Protein AF-A0A7K2MPN2-F1 (afdb_monomer_lite)

Secondary structure (DSSP, 8-state):
------SSSSHHHHHHHGGGG-PPPP--PPPP-------SS---SPPPGGGS-----S-TTSTBTTTB---STTTTS---TTT-TT--TTTTEEEES-EEEE-STTSSBTTB--EEEE-TT-EEEE--BTTB----TT----------------

Structure (mmCIF, N/CA/C/O backbone):
data_AF-A0A7K2MPN2-F1
#
_entry.id   AF-A0A7K2MPN2-F1
#
loop_
_atom_site.group_PDB
_atom_site.id
_atom_site.type_symbol
_atom_site.label_atom_id
_atom_site.label_alt_id
_atom_site.label_comp_id
_atom_site.label_asym_id
_atom_site.label_entity_id
_atom_site.label_seq_id
_atom_site.pdbx_PDB_ins_code
_atom_site.Cartn_x
_atom_site.Cartn_y
_atom_site.Cartn_z
_atom_site.occupancy
_atom_site.B_iso_or_equiv
_atom_site.auth_seq_id
_atom_site.auth_comp_id
_atom_site.auth_asym_id
_atom_site.auth_atom_id
_atom_site.pdbx_PDB_model_num
ATOM 1 N N . MET A 1 1 ? 16.517 91.698 -32.238 1.00 40.72 1 MET A N 1
ATOM 2 C CA . MET A 1 1 ? 16.631 90.903 -30.995 1.00 40.72 1 MET A CA 1
ATOM 3 C C . MET A 1 1 ? 16.183 89.473 -31.278 1.00 40.72 1 MET A C 1
ATOM 5 O O . MET A 1 1 ? 15.191 89.275 -31.958 1.00 40.72 1 MET A O 1
ATOM 9 N N . SER A 1 2 ? 17.008 88.528 -30.826 1.00 50.25 2 SER A N 1
ATOM 10 C CA . SER A 1 2 ? 17.007 87.064 -30.990 1.00 50.25 2 SER A CA 1
ATOM 11 C C . SER A 1 2 ? 15.663 86.333 -30.824 1.00 50.25 2 SER A C 1
ATOM 13 O O . SER A 1 2 ? 14.933 86.663 -29.892 1.00 50.25 2 SER A O 1
ATOM 15 N N . ARG A 1 3 ? 15.424 85.283 -31.645 1.00 49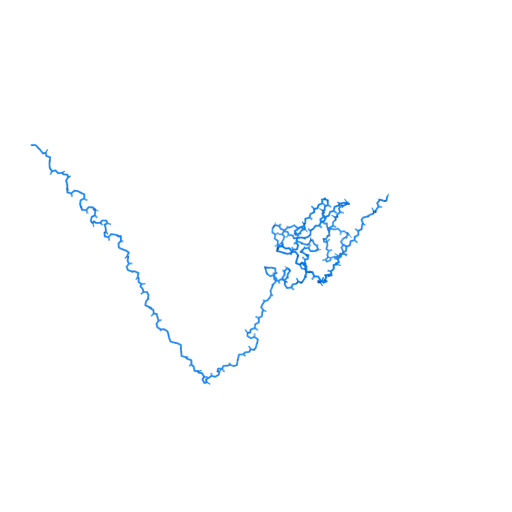.97 3 ARG A N 1
ATOM 16 C CA . ARG A 1 3 ? 14.894 83.948 -31.243 1.00 49.97 3 ARG A CA 1
ATOM 17 C C . ARG A 1 3 ? 14.752 82.982 -32.447 1.00 49.97 3 ARG A C 1
ATOM 19 O O . ARG A 1 3 ? 13.654 82.760 -32.936 1.00 49.97 3 ARG A O 1
ATOM 26 N N . THR A 1 4 ? 15.847 82.339 -32.877 1.00 53.78 4 THR A N 1
ATOM 27 C CA . THR A 1 4 ? 15.786 81.196 -33.830 1.00 53.78 4 THR A CA 1
ATOM 28 C C . THR A 1 4 ? 16.821 80.116 -33.501 1.00 53.78 4 THR A C 1
ATOM 30 O O . THR A 1 4 ? 17.672 79.767 -34.315 1.00 53.78 4 THR A O 1
ATOM 33 N N . ARG A 1 5 ? 16.798 79.581 -32.277 1.00 54.50 5 ARG A N 1
ATOM 34 C CA . ARG A 1 5 ? 17.673 78.463 -31.879 1.00 54.50 5 ARG A CA 1
ATOM 35 C C . ARG A 1 5 ? 16.908 77.468 -31.011 1.00 54.50 5 ARG A C 1
ATOM 37 O O . ARG A 1 5 ? 17.108 77.474 -29.812 1.00 54.50 5 ARG A O 1
ATOM 44 N N . TRP A 1 6 ? 16.015 76.659 -31.592 1.00 49.72 6 TRP A N 1
ATOM 45 C CA . TRP A 1 6 ? 15.412 75.503 -30.892 1.00 49.72 6 TRP A CA 1
ATOM 46 C C . TRP A 1 6 ? 14.689 74.514 -31.824 1.00 49.72 6 TRP A C 1
ATOM 48 O O . TRP A 1 6 ? 13.583 74.068 -31.547 1.00 49.72 6 TRP A O 1
ATOM 58 N N . ARG A 1 7 ? 15.292 74.159 -32.968 1.00 50.12 7 ARG A N 1
ATOM 59 C CA . ARG A 1 7 ? 14.755 73.069 -33.815 1.00 50.12 7 ARG A CA 1
ATOM 60 C C . ARG A 1 7 ? 15.768 72.020 -34.279 1.00 50.12 7 ARG A C 1
ATOM 62 O O . ARG A 1 7 ? 15.372 71.065 -34.924 1.00 50.12 7 ARG A O 1
ATOM 69 N N . LEU A 1 8 ? 17.042 72.133 -33.899 1.00 49.12 8 LEU A N 1
ATOM 70 C CA . LEU A 1 8 ? 18.086 71.174 -34.301 1.00 49.12 8 LEU A CA 1
ATOM 71 C C . LEU A 1 8 ? 18.442 70.120 -33.235 1.00 49.12 8 LEU A C 1
ATOM 73 O O . LEU A 1 8 ? 19.287 69.273 -33.488 1.00 49.12 8 LEU A O 1
ATOM 77 N N . GLY A 1 9 ? 17.806 70.143 -32.057 1.00 48.03 9 GLY A N 1
ATOM 78 C CA . GLY A 1 9 ? 18.174 69.265 -30.936 1.00 48.03 9 GLY A CA 1
ATOM 79 C C . GLY A 1 9 ? 17.461 67.910 -30.862 1.00 48.03 9 GLY A C 1
ATOM 80 O O . GLY A 1 9 ? 17.933 67.047 -30.136 1.00 48.03 9 GLY A O 1
ATOM 81 N N . LEU A 1 10 ? 16.346 67.698 -31.5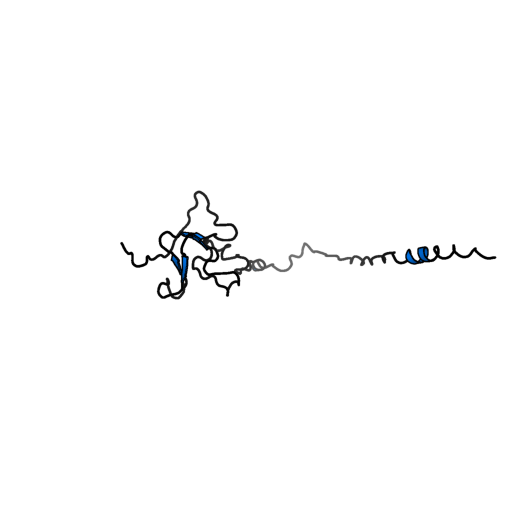76 1.00 48.16 10 LEU A N 1
ATOM 82 C CA . LEU A 1 10 ? 15.567 66.452 -31.455 1.00 48.16 10 LEU A CA 1
ATOM 83 C C . LEU A 1 10 ? 15.816 65.424 -32.567 1.00 48.16 10 LEU A C 1
ATOM 85 O O . LEU A 1 10 ? 15.537 64.247 -32.366 1.00 48.16 10 LEU A O 1
ATOM 89 N N . SER A 1 11 ? 16.363 65.822 -33.716 1.00 45.00 11 SER A N 1
ATOM 90 C CA . SER A 1 11 ? 16.504 64.902 -34.856 1.00 45.00 11 SER A CA 1
ATOM 91 C C . SER A 1 11 ? 17.758 64.022 -34.789 1.00 45.00 11 SER A C 1
ATOM 93 O O . SER A 1 11 ? 17.800 62.982 -35.435 1.00 45.00 11 SER A O 1
ATOM 95 N N . VAL A 1 12 ? 18.774 64.405 -34.004 1.00 47.97 12 VAL A N 1
ATOM 96 C CA . VAL A 1 12 ? 20.038 63.648 -33.897 1.00 47.97 12 VAL A CA 1
ATOM 97 C C . VAL A 1 12 ? 19.941 62.520 -32.856 1.00 47.97 12 VAL A C 1
ATOM 99 O O . VAL A 1 12 ? 20.505 61.449 -33.056 1.00 47.97 12 VAL A O 1
ATOM 102 N N . THR A 1 13 ? 19.150 62.689 -31.793 1.00 44.66 13 THR A N 1
ATOM 103 C CA . THR A 1 13 ? 18.998 61.676 -30.727 1.00 44.66 13 THR A CA 1
ATOM 104 C C . THR A 1 13 ? 18.091 60.504 -31.128 1.00 44.66 13 THR A C 1
ATOM 106 O O . THR A 1 13 ? 18.252 59.395 -30.621 1.00 44.66 13 THR A O 1
ATOM 109 N N . ALA A 1 14 ? 17.169 60.715 -32.075 1.00 46.47 14 ALA A N 1
ATOM 110 C CA . ALA A 1 14 ? 16.281 59.661 -32.575 1.00 46.47 14 ALA A CA 1
ATOM 111 C C . ALA A 1 14 ? 16.971 58.716 -33.580 1.00 46.47 14 ALA A C 1
ATOM 113 O O . ALA A 1 14 ? 16.573 57.563 -33.707 1.00 46.47 14 ALA A O 1
ATOM 114 N N . LEU A 1 15 ? 18.026 59.172 -34.268 1.00 46.56 15 LEU A N 1
ATOM 115 C CA . LEU A 1 15 ? 18.729 58.355 -35.265 1.00 46.56 15 LEU A CA 1
ATOM 116 C C . LEU A 1 15 ? 19.846 57.488 -34.655 1.00 46.56 15 LEU A C 1
ATOM 118 O O . LEU A 1 15 ? 20.180 56.447 -35.209 1.00 46.56 15 LEU A O 1
ATOM 122 N N . LEU A 1 16 ? 20.398 57.888 -33.504 1.00 46.41 16 LEU A N 1
ATOM 123 C CA . LEU A 1 16 ? 21.448 57.145 -32.788 1.00 46.41 16 LEU A CA 1
ATOM 124 C C . LEU A 1 16 ? 20.908 56.074 -31.828 1.00 46.41 16 LEU A C 1
ATOM 126 O O . LEU A 1 16 ? 21.646 55.175 -31.444 1.00 46.41 16 LEU A O 1
ATOM 130 N N . THR A 1 17 ? 19.631 56.145 -31.445 1.00 45.25 17 THR A N 1
ATOM 131 C CA . THR A 1 17 ? 18.985 55.127 -30.595 1.00 45.25 17 THR A CA 1
ATOM 132 C C . THR A 1 17 ? 18.318 54.007 -31.398 1.00 45.25 17 THR A C 1
ATOM 134 O O . THR A 1 17 ? 18.100 52.926 -30.859 1.00 45.25 17 THR A O 1
ATOM 137 N N . ALA A 1 18 ? 18.058 54.208 -32.695 1.00 47.03 18 ALA A N 1
ATOM 138 C CA . ALA A 1 18 ? 17.469 53.185 -33.563 1.00 47.03 18 ALA A CA 1
ATOM 139 C C . ALA A 1 18 ? 18.473 52.109 -34.028 1.00 47.03 18 ALA A C 1
ATOM 141 O O . ALA A 1 18 ? 18.069 51.011 -34.399 1.00 47.03 18 ALA A O 1
ATOM 142 N N . SER A 1 19 ? 19.779 52.385 -33.985 1.00 49.69 19 SER A N 1
ATOM 143 C CA . SER A 1 19 ? 20.834 51.442 -34.391 1.00 49.69 19 SER A CA 1
ATOM 144 C C . SER A 1 19 ? 21.264 50.465 -33.287 1.00 49.69 19 SER A C 1
ATOM 146 O O . SER A 1 19 ? 21.983 49.514 -33.576 1.00 49.69 19 SER A O 1
ATOM 148 N N . ALA A 1 20 ? 20.811 50.651 -32.042 1.00 52.03 20 ALA A N 1
ATOM 149 C CA . ALA A 1 20 ? 21.189 49.809 -30.900 1.00 52.03 20 ALA A CA 1
ATOM 150 C C . ALA A 1 20 ? 20.269 48.588 -30.671 1.00 52.03 20 ALA A C 1
ATOM 152 O O . ALA A 1 20 ? 20.449 47.864 -29.697 1.00 52.03 20 ALA A O 1
ATOM 153 N N . LEU A 1 21 ? 19.278 48.360 -31.542 1.00 55.44 21 LEU A N 1
ATOM 154 C CA . LEU A 1 21 ? 18.259 47.308 -31.391 1.00 55.44 21 LEU A CA 1
ATOM 155 C C . LEU A 1 21 ? 18.270 46.262 -32.513 1.00 55.44 21 LEU A C 1
ATOM 157 O O . LEU A 1 21 ? 17.336 45.469 -32.610 1.00 55.44 21 LEU A O 1
ATOM 161 N N . LEU A 1 22 ? 19.307 46.225 -33.354 1.00 58.69 22 LEU A N 1
ATOM 162 C CA . LEU A 1 22 ? 19.474 45.102 -34.273 1.00 58.69 22 LEU A CA 1
ATOM 163 C C . LEU A 1 22 ? 19.967 43.897 -33.457 1.00 58.69 22 LEU A C 1
ATOM 165 O O . LEU A 1 22 ? 21.080 43.963 -32.931 1.00 58.69 22 LEU A O 1
ATOM 169 N N . PRO A 1 23 ? 19.172 42.819 -33.300 1.00 63.59 23 PRO A N 1
ATOM 170 C CA . PRO A 1 23 ? 19.673 41.606 -32.672 1.00 63.59 23 PRO A CA 1
ATOM 171 C C . PRO A 1 23 ? 20.890 41.132 -33.467 1.00 63.59 23 PRO A C 1
ATOM 173 O O . PRO A 1 23 ? 20.843 41.071 -34.698 1.00 63.59 23 PRO A O 1
ATOM 176 N N . SER A 1 24 ? 21.988 40.824 -32.771 1.00 67.94 24 SER A N 1
ATOM 177 C CA . SER A 1 24 ? 23.133 40.160 -33.391 1.00 67.94 24 SER A CA 1
ATOM 178 C C . SER A 1 24 ? 22.622 38.942 -34.163 1.00 67.94 24 SER A C 1
ATOM 180 O O . SER A 1 24 ? 21.786 38.212 -33.617 1.00 67.94 24 SER A O 1
ATOM 182 N N . PRO A 1 25 ? 23.069 38.709 -35.412 1.00 64.75 25 PRO A N 1
ATOM 183 C CA . PRO A 1 25 ? 22.694 37.501 -36.127 1.00 64.75 25 PRO A CA 1
ATOM 184 C C . PRO A 1 25 ? 23.073 36.320 -35.239 1.00 64.75 25 PRO A C 1
ATOM 186 O O . PRO A 1 25 ? 24.225 36.199 -34.820 1.00 64.75 25 PRO A O 1
ATOM 189 N N . ALA A 1 26 ? 22.084 35.500 -34.884 1.00 68.31 26 ALA A N 1
ATOM 190 C CA . ALA A 1 26 ? 22.343 34.271 -34.164 1.00 68.31 26 ALA A CA 1
ATOM 191 C C . ALA A 1 26 ? 23.384 33.491 -34.972 1.00 68.31 26 ALA A C 1
ATOM 193 O O . ALA A 1 26 ? 23.196 33.270 -36.171 1.00 68.31 26 ALA A O 1
ATOM 194 N N . HIS A 1 27 ? 24.499 33.124 -34.340 1.00 63.72 27 HIS A N 1
ATOM 195 C CA . HIS A 1 27 ? 25.417 32.166 -34.929 1.00 63.72 27 HIS A CA 1
ATOM 196 C C . HIS A 1 27 ? 24.634 30.863 -35.081 1.00 63.72 27 HIS A C 1
ATOM 198 O O . HIS A 1 27 ? 24.420 30.149 -34.106 1.00 63.72 27 HIS A O 1
ATOM 204 N N . ALA A 1 28 ? 24.141 30.593 -36.290 1.00 63.62 28 ALA A N 1
ATOM 205 C CA . ALA A 1 28 ? 23.716 29.257 -36.649 1.00 63.62 28 ALA A CA 1
ATOM 206 C C . ALA A 1 28 ? 24.976 28.395 -36.564 1.00 63.62 28 ALA A C 1
ATOM 208 O O . ALA A 1 28 ? 25.887 28.534 -37.381 1.00 63.62 28 ALA A O 1
ATOM 209 N N . GLU A 1 29 ? 25.072 27.597 -35.505 1.00 69.44 29 GLU A N 1
ATOM 210 C CA . GLU A 1 29 ? 26.098 26.574 -35.385 1.00 69.44 29 GLU A CA 1
ATOM 211 C C . GLU A 1 29 ? 25.998 25.692 -36.635 1.00 69.44 29 GLU A C 1
ATOM 213 O O . GLU A 1 29 ? 24.904 25.260 -37.008 1.00 69.44 29 GLU A O 1
ATOM 218 N N . ALA A 1 30 ? 27.110 25.526 -37.358 1.00 71.00 30 ALA A N 1
ATOM 219 C CA . ALA A 1 30 ? 27.120 24.711 -38.563 1.00 71.00 30 ALA A CA 1
ATOM 220 C C . ALA A 1 30 ? 26.640 23.305 -38.189 1.00 71.00 30 ALA A C 1
ATOM 222 O O . ALA A 1 30 ? 27.202 22.687 -37.285 1.00 71.00 30 ALA A O 1
ATOM 223 N N . ALA A 1 31 ? 25.592 22.819 -38.857 1.00 73.25 31 ALA A N 1
ATOM 224 C CA . ALA A 1 31 ? 25.111 21.464 -38.640 1.00 73.25 31 ALA A CA 1
ATOM 225 C C . ALA A 1 31 ? 26.267 20.502 -38.936 1.00 73.25 31 ALA A C 1
ATOM 227 O O . ALA A 1 31 ? 26.788 20.477 -40.049 1.00 73.25 31 ALA A O 1
ATOM 228 N N . ALA A 1 32 ? 26.717 19.771 -37.921 1.00 77.06 32 ALA A N 1
ATOM 229 C CA . ALA A 1 32 ? 27.757 18.778 -38.106 1.00 77.06 32 ALA A CA 1
ATOM 230 C C . ALA A 1 32 ? 27.212 17.640 -38.983 1.00 77.06 32 ALA A C 1
ATOM 232 O O . ALA A 1 32 ? 26.180 17.044 -38.671 1.00 77.06 32 ALA A O 1
ATOM 233 N N . ASP A 1 33 ? 27.909 17.355 -40.084 1.00 84.19 33 ASP A N 1
ATOM 234 C CA . ASP A 1 33 ? 27.603 16.224 -40.957 1.00 84.19 33 ASP A CA 1
ATOM 235 C C . ASP A 1 33 ? 28.094 14.928 -40.299 1.00 84.19 33 ASP A C 1
ATOM 237 O O . ASP A 1 33 ? 29.295 14.656 -40.230 1.00 84.19 33 ASP A O 1
ATOM 241 N N . TYR A 1 34 ? 27.157 14.107 -39.822 1.00 87.12 34 TYR A N 1
ATOM 242 C CA . TYR A 1 34 ? 27.430 12.769 -39.297 1.00 87.12 34 TYR A CA 1
ATOM 243 C C . TYR A 1 34 ? 26.915 11.703 -40.265 1.00 87.12 34 TYR A C 1
ATOM 245 O O . TYR A 1 34 ? 25.783 11.772 -40.738 1.00 87.12 34 TYR A O 1
ATOM 253 N N . THR A 1 35 ? 27.733 10.682 -40.530 1.00 91.44 35 THR A N 1
ATOM 254 C CA . THR A 1 35 ? 27.339 9.502 -41.315 1.00 91.44 35 THR A CA 1
ATOM 255 C C . THR A 1 35 ? 27.445 8.249 -40.450 1.00 91.44 35 THR A C 1
ATOM 257 O O . THR A 1 35 ? 28.488 8.006 -39.846 1.00 91.44 35 THR A O 1
ATOM 260 N N . ILE A 1 36 ? 26.379 7.443 -40.410 1.00 93.75 36 ILE A N 1
ATOM 261 C CA . ILE A 1 36 ? 26.379 6.094 -39.827 1.00 93.75 36 ILE A CA 1
ATOM 262 C C . ILE A 1 36 ? 26.325 5.093 -40.983 1.00 93.75 36 ILE A C 1
ATOM 264 O O . ILE A 1 36 ? 25.332 5.033 -41.706 1.00 93.75 36 ILE A O 1
ATOM 268 N N . THR A 1 37 ? 27.383 4.302 -41.146 1.00 92.94 37 THR A N 1
ATOM 269 C CA . THR A 1 37 ? 27.442 3.205 -42.123 1.00 92.94 37 THR A CA 1
ATOM 270 C C . THR A 1 37 ? 27.171 1.884 -41.408 1.00 92.94 37 THR A C 1
ATOM 272 O O . THR A 1 37 ? 27.816 1.593 -40.404 1.00 92.94 37 THR A O 1
ATOM 275 N N . VAL A 1 38 ? 26.234 1.081 -41.919 1.00 94.44 38 VAL A N 1
ATOM 276 C CA . VAL A 1 38 ? 25.858 -0.227 -41.353 1.00 94.44 38 VAL A CA 1
ATOM 277 C C . VAL A 1 38 ? 26.125 -1.319 -42.388 1.00 94.44 38 VAL A C 1
ATOM 279 O O . VAL A 1 38 ? 25.699 -1.183 -43.533 1.00 94.44 38 VAL A O 1
ATOM 282 N N . ASP A 1 39 ? 26.798 -2.401 -41.987 1.00 95.12 39 ASP A N 1
ATOM 283 C CA . ASP A 1 39 ? 26.964 -3.610 -42.802 1.00 95.12 39 ASP A CA 1
ATOM 284 C C . ASP A 1 39 ? 25.903 -4.660 -42.410 1.00 95.12 39 ASP A C 1
ATOM 286 O O . ASP A 1 39 ? 25.945 -5.178 -41.296 1.00 95.12 39 ASP A O 1
ATOM 290 N N . PRO A 1 40 ? 24.937 -4.991 -43.288 1.00 93.31 40 PRO A N 1
ATOM 291 C CA . PRO A 1 40 ? 23.894 -5.973 -42.987 1.00 93.31 40 PRO A CA 1
ATOM 292 C C . PRO A 1 40 ? 24.357 -7.439 -43.109 1.00 93.31 40 PRO A C 1
ATOM 294 O O . PRO A 1 40 ? 23.609 -8.357 -42.740 1.00 93.31 40 PRO A O 1
ATOM 297 N N . ALA A 1 41 ? 25.542 -7.690 -43.677 1.00 95.44 41 ALA A N 1
ATOM 298 C CA . ALA A 1 41 ? 26.114 -9.029 -43.791 1.00 95.44 41 ALA A CA 1
ATOM 299 C C . ALA A 1 41 ? 26.852 -9.445 -42.511 1.00 95.44 41 ALA A C 1
ATOM 301 O O . ALA A 1 41 ? 26.863 -10.634 -42.181 1.00 95.44 41 ALA A O 1
ATOM 302 N N . ASP A 1 42 ? 27.403 -8.483 -41.770 1.00 94.69 42 ASP A N 1
ATOM 303 C CA . ASP A 1 42 ? 28.004 -8.726 -40.463 1.00 94.69 42 ASP A CA 1
ATOM 304 C C . ASP A 1 42 ? 26.912 -8.977 -39.410 1.00 94.69 42 ASP A C 1
ATOM 306 O O . ASP A 1 42 ? 25.917 -8.257 -39.308 1.00 94.69 42 ASP A O 1
ATOM 310 N N . ARG A 1 43 ? 27.062 -10.058 -38.643 1.00 91.31 43 ARG A N 1
ATOM 311 C CA . ARG A 1 43 ? 26.129 -10.426 -37.569 1.00 91.31 43 ARG A CA 1
ATOM 312 C C . ARG A 1 43 ? 26.521 -9.814 -36.228 1.00 91.31 43 ARG A C 1
ATOM 314 O O . ARG A 1 43 ? 25.685 -9.805 -35.328 1.00 91.31 43 ARG A O 1
ATOM 321 N N . GLY A 1 44 ? 27.741 -9.289 -36.105 1.00 93.62 44 GLY A N 1
ATOM 322 C CA . GLY A 1 44 ? 28.247 -8.740 -34.855 1.00 93.62 44 GLY A CA 1
ATOM 323 C C . GLY A 1 44 ? 28.339 -9.783 -33.727 1.00 93.62 44 GLY A C 1
ATOM 324 O O . GLY A 1 44 ? 28.266 -10.993 -33.969 1.00 93.62 44 GLY A O 1
ATOM 325 N N . PRO A 1 45 ? 28.542 -9.333 -32.477 1.00 94.00 45 PRO A N 1
ATOM 326 C CA . PRO A 1 45 ? 28.566 -10.213 -31.314 1.00 94.00 45 PRO A CA 1
ATOM 327 C C . PRO A 1 45 ? 27.168 -10.753 -30.981 1.00 94.00 45 PRO A C 1
ATOM 329 O O . PRO A 1 45 ? 26.157 -10.093 -31.213 1.00 94.00 45 PRO A O 1
ATOM 332 N N . ALA A 1 46 ? 27.119 -11.939 -30.369 1.00 95.12 46 ALA A N 1
ATOM 333 C CA . ALA A 1 46 ? 25.883 -12.456 -29.791 1.00 95.12 46 ALA A CA 1
ATOM 334 C C . ALA A 1 46 ? 25.391 -11.511 -28.681 1.00 95.12 46 ALA A C 1
ATOM 336 O O . ALA A 1 46 ? 26.163 -11.128 -27.801 1.00 95.12 46 ALA A O 1
ATOM 337 N N . ILE A 1 47 ? 24.112 -11.144 -28.730 1.00 95.06 47 ILE A N 1
ATOM 338 C CA . ILE A 1 47 ? 23.454 -10.376 -27.672 1.00 95.06 47 ILE A CA 1
ATOM 339 C C . ILE A 1 47 ? 22.880 -11.387 -26.684 1.00 95.06 47 ILE A C 1
ATOM 341 O O . ILE A 1 47 ? 22.108 -12.255 -27.081 1.00 95.06 47 ILE A O 1
ATOM 345 N N . ASP A 1 48 ? 23.291 -11.294 -25.423 1.00 96.88 48 ASP A N 1
ATOM 346 C CA . ASP A 1 48 ? 22.828 -12.199 -24.373 1.00 96.88 48 ASP A CA 1
ATOM 347 C C . ASP A 1 48 ? 21.376 -11.879 -23.980 1.00 96.88 48 ASP A C 1
ATOM 349 O O . ASP A 1 48 ? 21.001 -10.708 -23.876 1.00 96.88 48 ASP A O 1
ATOM 353 N N . ASP A 1 49 ? 20.564 -12.906 -23.721 1.00 95.75 49 ASP A N 1
ATOM 354 C CA . ASP A 1 49 ? 19.161 -12.740 -23.315 1.00 95.75 49 ASP A CA 1
ATOM 355 C C . ASP A 1 49 ? 19.025 -11.976 -21.983 1.00 95.75 49 ASP A C 1
ATOM 357 O O . ASP A 1 49 ? 17.996 -11.353 -21.718 1.00 95.75 49 ASP A O 1
ATOM 361 N N . THR A 1 50 ? 20.073 -11.964 -21.151 1.00 96.19 50 THR A N 1
ATOM 362 C CA . THR A 1 50 ? 20.116 -11.214 -19.885 1.00 96.19 50 THR A CA 1
ATOM 363 C C . THR A 1 50 ? 20.373 -9.716 -20.054 1.00 96.19 50 THR A C 1
ATOM 365 O O . THR A 1 50 ? 20.292 -8.969 -19.077 1.00 96.19 50 THR A O 1
ATOM 368 N N . MET A 1 51 ? 20.625 -9.241 -21.279 1.00 96.56 51 MET A N 1
ATOM 369 C CA . MET A 1 51 ? 20.787 -7.809 -21.562 1.00 96.56 51 MET A CA 1
ATOM 370 C C . MET A 1 51 ? 19.502 -7.002 -21.324 1.00 96.56 51 MET A C 1
ATOM 372 O O . MET A 1 51 ? 19.568 -5.780 -21.182 1.00 96.56 51 MET A O 1
ATOM 376 N N . TYR A 1 52 ? 18.342 -7.664 -21.253 1.00 95.56 52 TYR A N 1
ATOM 377 C CA . TYR A 1 52 ? 17.057 -7.038 -20.958 1.00 95.56 52 TYR A CA 1
ATOM 378 C C . TYR A 1 52 ? 16.433 -7.658 -19.708 1.00 95.56 52 TYR A C 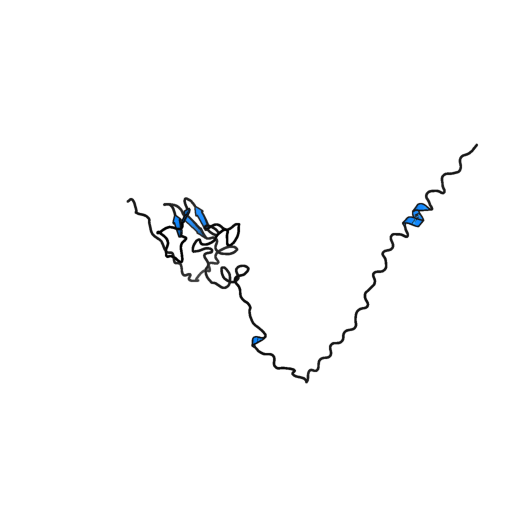1
ATOM 380 O O . TYR A 1 52 ? 16.191 -8.859 -19.637 1.00 95.56 52 TYR A O 1
ATOM 388 N N . GLY A 1 53 ? 16.127 -6.819 -18.721 1.00 96.12 53 GLY A N 1
ATOM 389 C CA . GLY A 1 53 ? 15.541 -7.252 -17.459 1.00 96.12 53 GLY A CA 1
ATOM 390 C C . GLY A 1 53 ? 14.778 -6.137 -16.757 1.00 96.12 53 GLY A C 1
ATOM 391 O O . GLY A 1 53 ? 14.640 -5.029 -17.275 1.00 96.12 53 GLY A O 1
ATOM 392 N N . VAL A 1 54 ? 14.279 -6.445 -15.561 1.00 95.38 54 VAL A N 1
ATOM 393 C CA . VAL A 1 54 ? 13.546 -5.505 -14.708 1.00 95.38 54 VAL A CA 1
ATOM 394 C C . VAL A 1 54 ? 14.333 -5.290 -13.423 1.00 95.38 54 VAL A C 1
ATOM 396 O O . VAL A 1 54 ? 14.698 -6.245 -12.742 1.00 95.38 54 VAL A O 1
ATOM 399 N N . PHE A 1 55 ? 14.570 -4.026 -13.086 1.00 94.94 55 PHE A N 1
ATOM 400 C CA . PHE A 1 55 ? 14.978 -3.625 -11.746 1.00 94.94 55 PHE A CA 1
ATOM 401 C C . PHE A 1 55 ? 13.726 -3.367 -10.908 1.00 94.94 55 PHE A C 1
ATOM 403 O O . PHE A 1 55 ? 12.774 -2.756 -11.396 1.00 94.94 55 PHE A O 1
ATOM 410 N N . TYR A 1 56 ? 13.726 -3.832 -9.661 1.00 94.88 56 TYR A N 1
ATOM 411 C CA . TYR A 1 56 ? 12.582 -3.696 -8.773 1.00 94.88 56 TYR A CA 1
ATOM 412 C C . TYR A 1 56 ? 13.013 -3.260 -7.375 1.00 94.88 56 TYR A C 1
ATOM 414 O O . TYR A 1 56 ? 13.837 -3.908 -6.731 1.00 94.88 56 TYR A O 1
ATOM 422 N N . GLU A 1 57 ? 12.393 -2.188 -6.906 1.00 94.88 57 GLU A N 1
ATOM 423 C CA . GLU A 1 57 ? 12.419 -1.713 -5.529 1.00 94.88 57 GLU A CA 1
ATOM 424 C C . GLU A 1 57 ? 11.001 -1.268 -5.152 1.00 94.88 57 GLU A C 1
ATOM 426 O O . GLU A 1 57 ? 10.195 -0.962 -6.036 1.00 94.88 57 GLU A O 1
ATOM 431 N N . ASP A 1 58 ? 10.686 -1.195 -3.858 1.00 93.38 58 ASP A N 1
ATOM 432 C CA . ASP A 1 58 ? 9.442 -0.553 -3.432 1.00 93.38 58 ASP A CA 1
ATOM 433 C C . ASP A 1 58 ? 9.603 0.971 -3.415 1.00 93.38 58 ASP A C 1
ATOM 435 O O . ASP A 1 58 ? 9.788 1.603 -2.375 1.00 93.38 58 ASP A O 1
ATOM 439 N N . ILE A 1 59 ? 9.556 1.562 -4.604 1.00 92.69 59 ILE A N 1
ATOM 440 C CA . ILE A 1 59 ? 9.489 3.007 -4.796 1.00 92.69 59 ILE A CA 1
ATOM 441 C C . ILE A 1 59 ? 8.148 3.361 -5.423 1.00 92.69 59 ILE A C 1
ATOM 443 O O . ILE A 1 59 ? 7.629 2.636 -6.269 1.00 92.69 59 ILE A O 1
ATOM 447 N N . ASN A 1 60 ? 7.562 4.487 -5.015 1.00 91.56 60 ASN A N 1
ATOM 448 C CA . ASN A 1 60 ? 6.300 4.983 -5.574 1.00 91.56 60 ASN A CA 1
ATOM 449 C C . ASN A 1 60 ? 5.154 3.952 -5.550 1.00 91.56 60 ASN A C 1
ATOM 451 O O . ASN A 1 60 ? 4.340 3.928 -6.470 1.00 91.56 60 ASN A O 1
ATOM 455 N N . ARG A 1 61 ? 5.073 3.124 -4.495 1.00 91.81 61 ARG A N 1
ATOM 456 C CA . ARG A 1 61 ? 4.065 2.053 -4.352 1.00 91.81 61 ARG A CA 1
ATOM 457 C C . ARG A 1 61 ? 4.206 0.935 -5.388 1.00 91.81 61 ARG A C 1
ATOM 459 O O . ARG A 1 61 ? 3.212 0.321 -5.761 1.00 91.81 61 ARG A O 1
ATOM 466 N N . ALA A 1 62 ? 5.417 0.666 -5.872 1.00 93.50 62 ALA A N 1
ATOM 467 C CA . ALA A 1 62 ? 5.656 -0.434 -6.801 1.00 93.50 62 ALA A CA 1
ATOM 468 C C . ALA A 1 62 ? 5.425 -1.808 -6.150 1.00 93.50 62 ALA A C 1
ATOM 470 O O . ALA A 1 62 ? 4.956 -2.710 -6.849 1.00 93.50 62 ALA A O 1
ATOM 471 N N . ALA A 1 63 ? 5.673 -1.957 -4.838 1.00 95.19 63 ALA A N 1
ATOM 472 C CA . ALA A 1 63 ? 5.317 -3.164 -4.091 1.00 95.19 63 ALA A CA 1
ATOM 473 C C . ALA A 1 63 ? 3.997 -3.000 -3.349 1.00 95.19 63 ALA A C 1
ATOM 475 O O . ALA A 1 63 ? 2.967 -3.471 -3.842 1.00 95.19 63 ALA A O 1
ATOM 476 N N . ASP A 1 64 ? 4.010 -2.323 -2.202 1.00 95.50 64 ASP A N 1
ATOM 477 C CA . ASP A 1 64 ? 2.814 -2.115 -1.395 1.00 95.50 64 ASP A CA 1
ATOM 478 C C . ASP A 1 64 ? 1.883 -1.111 -2.086 1.00 95.50 64 ASP A C 1
ATOM 480 O O . ASP A 1 64 ? 2.145 0.096 -2.109 1.00 95.50 64 ASP A O 1
ATOM 484 N N . GLY A 1 65 ? 0.773 -1.617 -2.629 1.00 94.94 65 GLY A N 1
ATOM 485 C CA . GLY A 1 65 ? -0.153 -0.857 -3.475 1.00 94.94 65 GLY A CA 1
ATOM 486 C C . GLY A 1 65 ? 0.099 -0.993 -4.979 1.00 94.94 65 GLY A C 1
ATOM 487 O O . GLY A 1 65 ? -0.591 -0.335 -5.760 1.00 94.94 65 GLY A O 1
ATOM 488 N N . GLY A 1 66 ? 1.056 -1.839 -5.368 1.00 94.56 66 GLY A N 1
ATOM 489 C CA . GLY A 1 66 ? 1.423 -2.148 -6.747 1.00 94.56 66 GLY A CA 1
ATOM 490 C C . GLY A 1 66 ? 1.401 -3.652 -6.999 1.00 94.56 66 GLY A C 1
ATOM 491 O O . GLY A 1 66 ? 0.333 -4.252 -7.114 1.00 94.56 66 GLY A O 1
ATOM 492 N N . LEU A 1 67 ? 2.580 -4.267 -7.120 1.00 96.12 67 LEU A N 1
ATOM 493 C CA . LEU A 1 67 ? 2.715 -5.692 -7.430 1.00 96.12 67 LEU A CA 1
ATOM 494 C C . LEU A 1 67 ? 2.220 -6.599 -6.291 1.00 96.12 67 LEU A C 1
ATOM 496 O O . LEU A 1 67 ? 1.734 -7.701 -6.557 1.00 96.12 67 LEU A O 1
ATOM 500 N N . TYR A 1 68 ? 2.333 -6.164 -5.029 1.00 97.00 68 TYR A N 1
ATOM 501 C CA . TYR A 1 68 ? 1.797 -6.919 -3.899 1.00 97.00 68 TYR A CA 1
ATOM 502 C C . TYR A 1 68 ? 0.275 -6.752 -3.820 1.00 97.00 68 TYR A C 1
ATOM 504 O O . TYR A 1 68 ? -0.239 -5.644 -3.723 1.00 97.00 68 TYR A O 1
ATOM 512 N N . ALA A 1 69 ? -0.448 -7.873 -3.827 1.00 96.06 69 ALA A N 1
ATOM 513 C CA . ALA A 1 69 ? -1.903 -7.905 -3.976 1.00 96.06 69 ALA A CA 1
ATOM 514 C C . ALA A 1 69 ? -2.707 -7.523 -2.714 1.00 96.06 69 ALA A C 1
ATOM 516 O O . ALA A 1 69 ? -3.929 -7.674 -2.710 1.00 96.06 69 ALA A O 1
ATOM 517 N N . GLU A 1 70 ? -2.057 -7.074 -1.637 1.00 97.69 70 GLU A N 1
ATOM 518 C CA . GLU A 1 70 ? -2.774 -6.572 -0.462 1.00 97.69 70 GLU A CA 1
ATOM 519 C C . GLU A 1 70 ? -3.524 -5.283 -0.808 1.00 97.69 70 GLU A C 1
ATOM 521 O O . GLU A 1 70 ? -2.977 -4.356 -1.402 1.00 97.69 70 GLU A O 1
ATOM 526 N N . LEU A 1 71 ? -4.793 -5.230 -0.417 1.00 97.62 71 LEU A N 1
ATOM 527 C CA . LEU A 1 71 ? -5.692 -4.123 -0.723 1.00 97.62 71 LEU A CA 1
ATOM 528 C C . LEU A 1 71 ? -5.815 -3.138 0.443 1.00 97.62 71 LEU A C 1
ATOM 530 O O . LEU A 1 71 ? -6.136 -1.970 0.224 1.00 97.62 71 LEU A O 1
ATOM 534 N N . VAL A 1 72 ? -5.575 -3.598 1.670 1.00 98.25 72 VAL A N 1
ATOM 535 C CA . VAL A 1 72 ? -5.654 -2.811 2.901 1.00 98.25 72 VAL A CA 1
ATOM 536 C C . VAL A 1 72 ? -4.301 -2.159 3.168 1.00 98.25 72 VAL A C 1
ATOM 538 O O . VAL A 1 72 ? -3.335 -2.812 3.567 1.00 98.25 72 VAL A O 1
ATOM 541 N N . GLN A 1 73 ? -4.236 -0.841 2.992 1.00 98.00 73 GLN A N 1
ATOM 542 C CA . GLN A 1 73 ? -3.024 -0.084 3.274 1.00 98.00 73 GLN A CA 1
ATOM 543 C C . GLN A 1 73 ? -2.793 0.017 4.784 1.00 98.00 73 GLN A C 1
ATOM 545 O O . GLN A 1 73 ? -3.734 0.240 5.544 1.00 98.00 73 GLN A O 1
ATOM 550 N N . ASN A 1 74 ? -1.534 -0.095 5.223 1.00 97.50 74 ASN A N 1
ATOM 551 C CA . ASN A 1 74 ? -1.169 0.031 6.639 1.00 97.50 74 ASN A CA 1
ATOM 552 C C . ASN A 1 74 ? -1.975 -0.947 7.531 1.00 97.50 74 ASN A C 1
ATOM 554 O O . ASN A 1 74 ? -2.494 -0.585 8.588 1.00 97.50 74 ASN A O 1
ATOM 558 N N . ARG A 1 75 ? -2.122 -2.202 7.073 1.00 97.38 75 ARG A N 1
ATOM 559 C CA . ARG A 1 75 ? -2.960 -3.239 7.711 1.00 97.38 75 ARG A CA 1
ATOM 560 C C . ARG A 1 75 ? -2.531 -3.654 9.125 1.00 97.38 75 ARG A C 1
ATOM 562 O O . ARG A 1 75 ? -3.303 -4.305 9.819 1.00 97.38 75 ARG A O 1
ATOM 569 N N . SER A 1 76 ? -1.309 -3.312 9.528 1.00 96.62 76 SER A N 1
ATOM 570 C CA . SER A 1 76 ? -0.744 -3.584 10.857 1.00 96.62 76 SER A CA 1
ATOM 571 C C . SER A 1 76 ? -0.443 -2.316 11.662 1.00 96.62 76 SER A C 1
ATOM 573 O O . SER A 1 76 ? 0.175 -2.408 12.711 1.00 96.62 76 SER A O 1
ATOM 575 N N . PHE A 1 77 ? -0.887 -1.139 11.204 1.00 97.88 77 PHE A N 1
ATOM 576 C CA . PHE A 1 77 ? -0.730 0.129 11.934 1.00 97.88 77 PHE A CA 1
ATOM 577 C C . PHE A 1 77 ? 0.732 0.526 12.230 1.00 97.88 77 PHE A C 1
ATOM 579 O O . PHE A 1 77 ? 1.001 1.213 13.211 1.00 97.88 77 PHE A O 1
ATOM 586 N N . GLU A 1 78 ? 1.673 0.098 11.385 1.00 96.19 78 GLU A N 1
ATOM 587 C CA . GLU A 1 78 ? 3.119 0.300 11.575 1.00 96.19 78 GLU A CA 1
ATOM 588 C C . GLU A 1 78 ? 3.633 1.616 10.966 1.00 96.19 78 GLU A C 1
ATOM 590 O O . GLU A 1 78 ? 4.781 1.991 11.190 1.00 96.19 78 GLU A O 1
ATOM 595 N N . TYR A 1 79 ? 2.807 2.337 10.1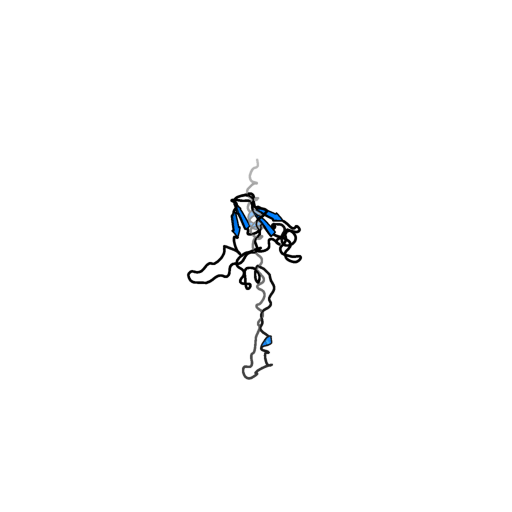97 1.00 96.69 79 TYR A N 1
ATOM 596 C CA . TYR A 1 79 ? 3.224 3.607 9.599 1.00 96.69 79 TYR A CA 1
ATOM 597 C C . TYR A 1 79 ? 3.563 4.644 10.668 1.00 96.69 79 TYR A C 1
ATOM 599 O O . TYR A 1 79 ? 2.794 4.891 11.602 1.00 96.69 79 TYR A O 1
ATOM 607 N N . SER A 1 80 ? 4.701 5.305 10.484 1.00 96.06 80 SER A N 1
ATOM 608 C CA . SER A 1 80 ? 5.229 6.256 11.449 1.00 96.06 80 SER A CA 1
ATOM 609 C C . SER A 1 80 ? 5.868 7.467 10.776 1.00 96.06 80 SER A C 1
ATOM 611 O O . SER A 1 80 ? 6.157 7.481 9.578 1.00 96.06 80 SER A O 1
ATOM 613 N N . THR A 1 81 ? 6.173 8.484 11.580 1.00 97.25 81 THR A N 1
ATOM 614 C CA . THR A 1 81 ? 6.907 9.663 11.113 1.00 97.25 81 THR A CA 1
ATOM 615 C C . THR A 1 81 ? 8.339 9.359 10.671 1.00 97.25 81 THR A C 1
ATOM 617 O O . THR A 1 81 ? 8.949 10.203 10.018 1.00 97.25 81 THR A O 1
ATOM 620 N N . ALA A 1 82 ? 8.884 8.184 11.018 1.00 95.44 82 ALA A N 1
ATOM 621 C CA . ALA A 1 82 ? 10.186 7.734 10.528 1.00 95.44 82 ALA A CA 1
ATOM 622 C C . ALA A 1 82 ? 10.137 7.358 9.037 1.00 95.44 82 ALA A C 1
ATOM 624 O O . ALA A 1 82 ? 11.129 7.538 8.336 1.00 95.44 82 ALA A O 1
ATOM 625 N N . ASP A 1 83 ? 8.979 6.901 8.551 1.00 92.44 83 ASP A N 1
ATOM 626 C CA . ASP A 1 83 ? 8.760 6.539 7.147 1.00 92.44 83 ASP A CA 1
ATOM 627 C C . ASP A 1 83 ? 8.393 7.771 6.308 1.00 92.44 83 ASP A C 1
ATOM 629 O O . ASP A 1 83 ? 8.824 7.934 5.166 1.00 92.44 83 ASP A O 1
ATOM 633 N N . ASN A 1 84 ? 7.569 8.657 6.877 1.00 94.94 84 ASN A N 1
ATOM 634 C CA . ASN A 1 84 ? 7.162 9.918 6.267 1.00 94.94 84 ASN A CA 1
ATOM 635 C C . ASN A 1 84 ? 6.636 10.868 7.346 1.00 94.94 84 ASN A C 1
ATOM 637 O O . ASN A 1 84 ? 5.766 10.490 8.119 1.00 94.94 84 ASN A O 1
ATOM 641 N N . ALA A 1 85 ? 7.069 12.130 7.353 1.00 97.62 85 ALA A N 1
ATOM 642 C CA . ALA A 1 85 ? 6.692 13.098 8.390 1.00 97.62 85 ALA A CA 1
ATOM 643 C C . ALA A 1 85 ? 5.171 13.315 8.566 1.00 97.62 85 ALA A C 1
ATOM 645 O O . ALA A 1 85 ? 4.739 13.744 9.632 1.00 97.62 85 ALA A O 1
ATOM 646 N N . SER A 1 86 ? 4.363 13.037 7.538 1.00 97.06 86 SER A N 1
ATOM 647 C CA . SER A 1 86 ? 2.896 13.145 7.593 1.00 97.06 86 SER A CA 1
ATOM 648 C C . SER A 1 86 ? 2.193 11.865 8.048 1.00 97.06 86 SER A C 1
ATOM 650 O O . SER A 1 86 ? 0.981 11.873 8.271 1.00 97.06 86 SER A O 1
ATOM 652 N N . TYR A 1 87 ? 2.919 10.752 8.153 1.00 97.44 87 TYR A N 1
ATOM 653 C CA . TYR A 1 87 ? 2.327 9.482 8.529 1.00 97.44 87 TYR A CA 1
ATOM 654 C C . TYR A 1 87 ? 2.052 9.407 10.020 1.00 97.44 87 TYR A C 1
ATOM 656 O O . TYR A 1 87 ? 2.805 9.878 10.871 1.00 97.44 87 TYR A O 1
ATOM 664 N N . THR A 1 88 ? 0.943 8.747 10.310 1.00 97.38 88 THR A N 1
ATOM 665 C CA . THR A 1 88 ? 0.513 8.372 11.644 1.00 97.38 88 THR A CA 1
ATOM 666 C C . THR A 1 88 ? 0.189 6.880 11.627 1.00 97.38 88 THR A C 1
ATOM 668 O O . THR A 1 88 ? -0.082 6.328 10.554 1.00 97.38 88 THR A O 1
ATOM 671 N N . PRO A 1 89 ? 0.090 6.229 12.793 1.00 97.50 89 PRO A N 1
ATOM 672 C CA . PRO A 1 89 ? -0.355 4.839 12.850 1.00 97.50 89 PRO A CA 1
ATOM 673 C C . PRO A 1 89 ? -1.751 4.605 12.242 1.00 97.50 89 PRO A C 1
ATOM 675 O O . PRO A 1 89 ? -2.068 3.492 11.830 1.00 97.50 89 PRO A O 1
ATOM 678 N N . LEU A 1 90 ? -2.577 5.656 12.136 1.00 97.81 90 LEU A N 1
ATOM 679 C CA . LEU A 1 90 ? -3.891 5.633 11.483 1.00 97.81 90 LEU A CA 1
ATOM 680 C C . LEU A 1 90 ? -3.860 6.115 10.024 1.00 97.81 90 LEU A C 1
ATOM 682 O O . LEU A 1 90 ? -4.914 6.295 9.424 1.00 97.81 90 LEU A O 1
ATOM 686 N N . THR A 1 91 ? -2.695 6.316 9.405 1.00 97.56 91 THR A N 1
ATOM 687 C CA . THR A 1 91 ? -2.640 6.632 7.971 1.00 97.56 91 THR A CA 1
ATOM 688 C C . THR A 1 91 ? -3.365 5.549 7.168 1.00 97.56 91 THR A C 1
ATOM 690 O O . THR A 1 91 ? -3.187 4.360 7.427 1.00 97.56 91 THR A O 1
ATOM 693 N N . ALA A 1 92 ? -4.185 5.990 6.207 1.00 97.94 92 ALA A N 1
ATOM 694 C CA . ALA A 1 92 ? -5.145 5.199 5.428 1.00 97.94 92 ALA A CA 1
ATOM 695 C C . ALA A 1 92 ? -6.386 4.692 6.186 1.00 97.94 92 ALA A C 1
ATOM 697 O O . ALA A 1 92 ? -7.284 4.144 5.551 1.00 97.94 92 ALA A O 1
ATOM 698 N N . TRP A 1 93 ? -6.499 4.924 7.494 1.00 98.44 93 TRP A N 1
ATOM 699 C CA . TRP A 1 93 ? -7.665 4.565 8.299 1.00 98.44 93 TRP A CA 1
ATOM 700 C C . TRP A 1 93 ? -8.441 5.812 8.731 1.00 98.44 93 TRP A C 1
ATOM 702 O O . TRP A 1 93 ? -7.881 6.769 9.256 1.00 98.44 93 TRP A O 1
ATOM 712 N N . THR A 1 94 ? -9.758 5.793 8.545 1.00 98.12 94 THR A N 1
ATOM 713 C CA . THR A 1 94 ? -10.678 6.784 9.123 1.00 98.12 94 THR A CA 1
ATOM 714 C C . THR A 1 94 ? -11.510 6.115 10.203 1.00 98.12 94 THR A C 1
ATOM 716 O O . THR A 1 94 ? -12.019 5.017 9.981 1.00 98.12 94 THR A O 1
ATOM 719 N N . ALA A 1 95 ? -11.646 6.767 11.355 1.00 97.88 95 ALA A N 1
ATOM 720 C CA . ALA A 1 95 ? -12.451 6.284 12.467 1.00 97.88 95 ALA A CA 1
ATOM 721 C C . ALA A 1 95 ? -13.755 7.076 12.594 1.00 97.88 95 ALA A C 1
ATOM 723 O O . ALA A 1 95 ? -13.756 8.301 12.482 1.00 97.88 95 ALA A O 1
ATOM 724 N N . ASP A 1 96 ? -14.834 6.357 12.878 1.00 98.19 96 ASP A N 1
ATOM 725 C CA . ASP A 1 96 ? -16.081 6.895 13.407 1.00 98.19 96 ASP A CA 1
ATOM 726 C C . ASP A 1 96 ? -16.215 6.409 14.858 1.00 98.19 96 ASP A C 1
ATOM 728 O O . ASP A 1 96 ? -16.233 5.204 15.118 1.00 98.19 96 ASP A O 1
ATOM 732 N N . GLY A 1 97 ? -16.216 7.333 15.817 1.00 96.94 97 GLY A N 1
ATOM 733 C CA . GLY A 1 97 ? -16.139 7.025 17.246 1.00 96.94 97 GLY A CA 1
ATOM 734 C C . GLY A 1 97 ? -14.709 6.978 17.800 1.00 96.94 97 GLY A C 1
ATOM 735 O O . GLY A 1 97 ? -13.856 7.793 17.452 1.00 96.94 97 GLY A O 1
ATOM 736 N N . THR A 1 98 ? -14.455 6.061 18.737 1.00 96.75 98 THR A N 1
ATOM 737 C CA . THR A 1 98 ? -13.184 5.960 19.470 1.00 96.75 98 THR A CA 1
ATOM 738 C C . THR A 1 98 ? -12.297 4.876 18.875 1.00 96.75 98 THR A C 1
ATOM 740 O O . THR A 1 98 ? -12.620 3.693 18.957 1.00 96.75 98 THR A O 1
ATOM 743 N N . ALA A 1 99 ? -11.143 5.271 18.344 1.00 97.44 99 ALA A N 1
ATOM 744 C CA . ALA A 1 99 ? -10.133 4.357 17.832 1.00 97.44 99 ALA A CA 1
ATOM 745 C C . ALA A 1 99 ? -8.732 4.876 18.173 1.00 97.44 99 ALA A C 1
ATOM 747 O O . ALA A 1 99 ? -8.453 6.070 18.036 1.00 97.44 99 ALA A O 1
ATOM 748 N N . ARG A 1 100 ? -7.841 3.991 18.621 1.00 97.31 100 ARG A N 1
ATOM 749 C CA . ARG A 1 100 ? -6.454 4.343 18.945 1.00 97.31 100 ARG A CA 1
ATOM 750 C C . ARG A 1 100 ? -5.528 3.175 18.645 1.00 97.31 100 ARG A C 1
ATOM 752 O O . ARG A 1 100 ? -5.823 2.049 19.023 1.00 97.31 100 ARG A O 1
ATOM 759 N N . VAL A 1 101 ? -4.383 3.460 18.034 1.00 97.94 101 VAL A N 1
ATOM 760 C CA . VAL A 1 101 ? -3.305 2.474 17.900 1.00 97.94 101 VAL A CA 1
ATOM 761 C C . VAL A 1 101 ? -2.485 2.425 19.188 1.00 97.94 101 VAL A C 1
ATOM 763 O O . VAL A 1 101 ? -2.177 3.467 19.780 1.00 97.94 101 VAL A O 1
ATOM 766 N N . VAL A 1 102 ? -2.175 1.214 19.637 1.00 96.69 102 VAL A N 1
ATOM 767 C CA . VAL A 1 102 ? -1.429 0.923 20.864 1.00 96.69 102 VAL A CA 1
ATOM 768 C C . VAL A 1 102 ? -0.348 -0.130 20.597 1.00 96.69 102 VAL A C 1
ATOM 770 O O . VAL A 1 102 ? -0.503 -0.962 19.707 1.00 96.69 102 VAL A O 1
ATOM 773 N N . ASP A 1 103 ? 0.724 -0.084 21.388 1.00 95.88 103 ASP A N 1
ATOM 774 C CA . ASP A 1 103 ? 1.789 -1.093 21.468 1.00 95.88 103 ASP A CA 1
ATOM 775 C C . ASP A 1 103 ? 1.974 -1.430 22.953 1.00 95.88 103 ASP A C 1
ATOM 777 O O . ASP A 1 103 ? 2.572 -0.668 23.716 1.00 95.88 103 ASP A O 1
ATOM 781 N N . ASP A 1 104 ? 1.348 -2.523 23.381 1.00 94.75 104 ASP A N 1
ATOM 782 C CA . ASP A 1 104 ? 1.420 -3.069 24.735 1.00 94.75 104 ASP A CA 1
ATOM 783 C C . ASP A 1 104 ? 1.394 -4.607 24.682 1.00 94.75 104 ASP A C 1
ATOM 785 O O . ASP A 1 104 ? 1.408 -5.205 23.602 1.00 94.75 104 ASP A O 1
ATOM 789 N N . ASP A 1 105 ? 1.332 -5.272 25.839 1.00 92.56 105 ASP A N 1
ATOM 790 C CA . ASP A 1 105 ? 1.307 -6.743 25.948 1.00 92.56 105 ASP A CA 1
ATOM 791 C C . ASP A 1 105 ? 0.089 -7.398 25.264 1.00 92.56 105 ASP A C 1
ATOM 793 O O . ASP A 1 105 ? -0.025 -8.622 25.185 1.00 92.56 105 ASP A O 1
ATOM 797 N N . GLY A 1 106 ? -0.848 -6.596 24.762 1.00 90.25 106 GLY A N 1
ATOM 798 C CA . GLY A 1 106 ? -1.959 -7.028 23.938 1.00 90.25 106 GLY A CA 1
ATOM 799 C C . GLY A 1 106 ? -1.654 -7.313 22.476 1.00 90.25 106 GLY A C 1
ATOM 800 O O . GLY A 1 106 ? -2.547 -7.805 21.779 1.00 90.25 106 GLY A O 1
ATOM 801 N N . ARG A 1 107 ? -0.442 -6.990 22.019 1.00 92.88 107 ARG A N 1
ATOM 802 C CA . ARG A 1 107 ? 0.003 -7.170 20.636 1.00 92.88 107 ARG A CA 1
ATOM 803 C C . ARG A 1 107 ? -0.104 -8.616 20.154 1.00 92.88 107 ARG A C 1
ATOM 805 O O . ARG A 1 107 ? -0.057 -9.563 20.936 1.00 92.88 107 ARG A O 1
ATOM 812 N N . LEU A 1 108 ? -0.190 -8.792 18.835 1.00 92.94 108 LEU A N 1
ATOM 813 C CA . LEU A 1 108 ? -0.298 -10.124 18.234 1.00 92.94 108 LEU A CA 1
ATOM 814 C C . LEU A 1 108 ? 0.968 -10.959 18.479 1.00 92.94 108 LEU A C 1
ATOM 816 O O . LEU A 1 108 ? 0.873 -12.162 18.715 1.00 92.94 108 LEU A O 1
ATOM 820 N N . ASN A 1 109 ? 2.147 -10.336 18.364 1.00 94.38 109 ASN A N 1
ATOM 821 C CA . ASN A 1 109 ? 3.456 -10.920 18.672 1.00 94.38 109 ASN A CA 1
ATOM 822 C C . ASN A 1 109 ? 4.562 -9.844 18.622 1.00 94.38 109 ASN A C 1
ATOM 824 O O . ASN A 1 109 ? 4.327 -8.715 18.208 1.00 94.38 109 ASN A O 1
ATOM 828 N N . GLU A 1 110 ? 5.801 -10.210 18.961 1.00 94.62 110 GLU A N 1
ATOM 829 C CA . GLU A 1 110 ? 6.971 -9.308 18.959 1.00 94.62 110 GLU A CA 1
ATOM 830 C C . GLU A 1 110 ? 7.321 -8.675 17.597 1.00 94.62 110 GLU A C 1
ATOM 832 O O . GLU A 1 110 ? 8.066 -7.696 17.549 1.00 94.62 110 GLU A O 1
ATOM 837 N N . ARG A 1 111 ? 6.815 -9.220 16.483 1.00 94.06 111 ARG A N 1
ATOM 838 C CA . ARG A 1 111 ? 7.038 -8.690 15.124 1.00 94.06 111 ARG A CA 1
ATOM 839 C C . ARG A 1 111 ? 5.865 -7.867 14.591 1.00 94.06 111 ARG A C 1
ATOM 841 O O . ARG A 1 111 ? 6.005 -7.261 13.537 1.00 94.06 111 ARG A O 1
ATOM 848 N N . ASN A 1 112 ? 4.727 -7.874 15.277 1.00 94.38 112 ASN A N 1
ATOM 849 C CA . ASN A 1 112 ? 3.540 -7.100 14.931 1.00 94.38 112 ASN A CA 1
ATOM 850 C C . ASN A 1 112 ? 3.035 -6.457 16.221 1.00 94.38 112 ASN A C 1
ATOM 852 O O . ASN A 1 112 ? 2.207 -7.033 16.941 1.00 94.38 112 ASN A O 1
ATOM 856 N N . ARG A 1 113 ? 3.690 -5.345 16.561 1.00 95.00 113 ARG A N 1
ATOM 857 C CA . ARG A 1 113 ? 3.612 -4.731 17.886 1.00 95.00 113 ARG A CA 1
ATOM 858 C C . ARG A 1 113 ? 2.432 -3.780 17.998 1.00 95.00 113 ARG A C 1
ATOM 860 O O . ARG A 1 113 ? 1.788 -3.731 19.042 1.00 95.00 113 ARG A O 1
ATOM 867 N N . ASN A 1 114 ? 2.125 -3.080 16.912 1.00 97.12 114 ASN A N 1
ATOM 868 C CA . ASN A 1 114 ? 1.007 -2.157 16.866 1.00 97.12 114 ASN A CA 1
ATOM 869 C C . ASN A 1 114 ? -0.318 -2.899 16.625 1.00 97.12 114 ASN A C 1
ATOM 871 O O . ASN A 1 114 ? -0.414 -3.814 15.808 1.00 97.12 114 ASN A O 1
ATOM 875 N N . TYR A 1 115 ? -1.377 -2.487 17.321 1.00 96.94 115 TYR A N 1
ATOM 876 C CA . TYR A 1 115 ? -2.743 -2.922 17.027 1.00 96.94 115 TYR A CA 1
ATOM 877 C C . TYR A 1 115 ? -3.760 -1.817 17.311 1.00 96.94 115 TYR A C 1
ATOM 879 O O . TYR A 1 115 ? -3.507 -0.879 18.069 1.00 96.94 115 TYR A O 1
ATOM 887 N N . LEU A 1 116 ? -4.936 -1.928 16.695 1.00 97.38 116 LEU A N 1
ATOM 888 C CA . LEU A 1 116 ? -6.032 -0.989 16.899 1.00 97.38 116 LEU A CA 1
ATOM 889 C C . LEU A 1 116 ? -6.884 -1.389 18.107 1.00 97.38 116 LEU A C 1
ATOM 891 O O . LEU A 1 116 ? -7.506 -2.450 18.120 1.00 97.38 116 LEU A O 1
ATOM 895 N N . SER A 1 117 ? -6.977 -0.495 19.086 1.00 96.12 117 SER A N 1
ATOM 896 C CA . SER A 1 117 ? -8.012 -0.515 20.115 1.00 96.12 117 SER A CA 1
ATOM 897 C C . SER A 1 117 ? -9.225 0.275 19.623 1.00 96.12 117 SER A C 1
ATOM 899 O O . SER A 1 117 ? -9.101 1.449 19.261 1.00 96.12 117 SER A O 1
ATOM 901 N N . LEU A 1 118 ? -10.390 -0.374 19.586 1.00 95.69 118 LEU A N 1
ATOM 902 C CA . LEU A 1 118 ? -11.639 0.184 19.067 1.00 95.69 118 LEU A CA 1
ATOM 903 C C . LEU A 1 118 ? -12.711 0.187 20.162 1.00 95.69 118 LEU A C 1
ATOM 905 O O . LEU A 1 118 ? -12.969 -0.839 20.793 1.00 95.69 118 LEU A O 1
ATOM 909 N N . GLY A 1 119 ? -13.330 1.343 20.393 1.00 95.19 119 GLY A N 1
ATOM 910 C CA . GLY A 1 119 ? -14.410 1.498 21.363 1.00 95.19 119 GLY A CA 1
ATOM 911 C C . GLY A 1 119 ? -15.705 0.819 20.911 1.00 95.19 119 GLY A C 1
ATOM 912 O O . GLY A 1 119 ? -15.972 0.672 19.718 1.00 95.19 119 GLY A O 1
ATOM 913 N N . ALA A 1 120 ? -16.548 0.434 21.872 1.00 93.00 120 ALA A N 1
ATOM 914 C CA . ALA A 1 120 ? -17.869 -0.109 21.571 1.00 93.00 120 ALA A CA 1
ATOM 915 C C . ALA A 1 120 ? -18.696 0.889 20.738 1.00 93.00 120 ALA A C 1
ATOM 917 O O . ALA A 1 120 ? -18.700 2.087 21.016 1.00 93.00 120 ALA A O 1
ATOM 918 N N . GLY A 1 121 ? -19.373 0.392 19.700 1.00 93.94 121 GLY A N 1
ATOM 919 C CA . GLY A 1 121 ? -20.158 1.221 18.776 1.00 93.94 121 GLY A CA 1
ATOM 920 C C . GLY A 1 121 ? -19.335 2.081 17.810 1.00 93.94 121 GLY A C 1
ATOM 921 O O . GLY A 1 121 ? -19.921 2.870 17.080 1.00 93.94 121 GLY A O 1
ATOM 922 N N . SER A 1 122 ? -18.006 1.942 17.794 1.00 96.81 122 SER A N 1
ATOM 923 C CA . SER A 1 122 ? -17.127 2.646 16.850 1.00 96.81 122 SER A CA 1
ATOM 924 C C . SER A 1 122 ? -16.867 1.804 15.597 1.00 96.81 122 SER A C 1
ATOM 926 O O . SER A 1 122 ? -17.009 0.579 15.617 1.00 96.81 122 SER A O 1
ATOM 928 N N . ALA A 1 123 ? -16.452 2.451 14.511 1.00 97.38 123 ALA A N 1
ATOM 929 C CA . ALA A 1 123 ? -16.106 1.813 13.246 1.00 97.38 123 ALA A CA 1
ATOM 930 C C . ALA A 1 123 ? -14.810 2.394 12.670 1.00 97.38 123 ALA A C 1
ATOM 932 O O . ALA A 1 123 ? -14.436 3.531 12.952 1.00 97.38 123 ALA A O 1
ATOM 933 N N . VAL A 1 124 ? -14.132 1.615 11.826 1.00 97.94 124 VAL A N 1
ATOM 934 C CA . VAL A 1 124 ? -13.006 2.097 11.021 1.00 97.94 124 VAL A CA 1
ATOM 935 C C . VAL A 1 124 ? -13.168 1.697 9.565 1.00 97.94 124 VAL A C 1
ATOM 937 O O . VAL A 1 124 ? -13.675 0.621 9.256 1.00 97.94 124 VAL A O 1
ATOM 940 N N . THR A 1 125 ? -12.713 2.569 8.672 1.00 98.19 125 THR A N 1
ATOM 941 C CA . THR A 1 125 ? -12.694 2.345 7.223 1.00 98.19 125 THR A CA 1
ATOM 942 C C . THR A 1 125 ? -11.276 2.541 6.712 1.00 98.19 125 THR A C 1
ATOM 944 O O . THR A 1 125 ? -10.658 3.564 7.007 1.00 98.19 125 THR A O 1
ATOM 947 N N . ASN A 1 126 ? -10.762 1.579 5.946 1.00 98.50 126 ASN A N 1
ATOM 948 C CA . ASN A 1 126 ? -9.493 1.731 5.243 1.00 98.50 126 ASN A CA 1
ATOM 949 C C . ASN A 1 126 ? -9.735 2.298 3.840 1.00 98.50 126 ASN A C 1
ATOM 951 O O . ASN A 1 126 ? -10.604 1.808 3.119 1.00 98.50 126 ASN A O 1
ATOM 955 N N . ALA A 1 127 ? -8.964 3.307 3.448 1.00 97.94 127 ALA A N 1
ATOM 956 C CA . ALA A 1 127 ? -9.058 3.925 2.129 1.00 97.94 127 ALA A CA 1
ATOM 957 C C . ALA A 1 127 ? -8.446 3.058 1.010 1.00 97.94 127 ALA A C 1
ATOM 959 O O . ALA A 1 127 ? -8.683 3.329 -0.163 1.00 97.94 127 ALA A O 1
ATOM 960 N N . GLY A 1 128 ? -7.680 2.017 1.348 1.00 97.81 128 GLY A N 1
ATOM 961 C CA . GLY A 1 128 ? -6.850 1.284 0.401 1.00 97.81 128 GLY A CA 1
ATOM 962 C C . GLY A 1 128 ? -5.677 2.124 -0.087 1.00 97.81 128 GLY A C 1
ATOM 963 O O . GLY A 1 128 ? -5.230 3.044 0.591 1.00 97.81 128 GLY A O 1
ATOM 964 N N . TYR A 1 129 ? -5.185 1.809 -1.280 1.00 96.31 129 TYR A N 1
ATOM 965 C CA . TYR A 1 129 ? -4.083 2.527 -1.910 1.00 96.31 129 TYR A CA 1
ATOM 966 C C . TYR A 1 129 ? -4.602 3.514 -2.965 1.00 96.31 129 TYR A C 1
ATOM 968 O O . TYR A 1 129 ? -5.596 3.262 -3.646 1.00 96.31 129 TYR A O 1
ATOM 976 N N . ASN A 1 130 ? -3.888 4.625 -3.159 1.00 91.44 130 ASN A N 1
ATOM 977 C CA . ASN A 1 130 ? -4.176 5.639 -4.181 1.00 91.44 130 ASN A CA 1
ATOM 978 C C . ASN A 1 130 ? -5.602 6.220 -4.084 1.00 91.44 130 ASN A C 1
ATOM 980 O O . ASN A 1 130 ? -5.851 7.103 -3.268 1.00 91.44 130 ASN A O 1
ATOM 984 N N . THR A 1 131 ? -6.525 5.760 -4.933 1.00 91.25 131 THR A N 1
ATOM 985 C CA . THR A 1 131 ? -7.907 6.256 -5.027 1.00 91.25 131 THR A CA 1
ATOM 986 C C . THR A 1 131 ? -8.942 5.314 -4.413 1.00 91.25 131 THR A C 1
ATOM 988 O O . THR A 1 131 ? -10.129 5.643 -4.434 1.00 91.25 131 THR A O 1
ATOM 991 N N . GLY A 1 132 ? -8.540 4.151 -3.888 1.00 96.19 132 GLY A N 1
ATOM 992 C CA . GLY A 1 132 ? -9.479 3.216 -3.278 1.00 96.19 132 GLY A CA 1
ATOM 993 C C . GLY A 1 132 ? -9.057 1.751 -3.318 1.00 96.19 132 GLY A C 1
ATOM 994 O O . GLY A 1 132 ? -7.997 1.376 -3.814 1.00 96.19 132 GLY A O 1
ATOM 995 N N . ILE A 1 133 ? -9.976 0.896 -2.874 1.00 97.19 133 ILE A N 1
ATOM 996 C CA . ILE A 1 133 ? -9.905 -0.554 -3.061 1.00 97.19 133 ILE A CA 1
ATOM 997 C C . ILE A 1 133 ? -10.723 -0.941 -4.297 1.00 97.19 133 ILE A C 1
ATOM 999 O O . ILE A 1 133 ? -11.936 -0.721 -4.358 1.00 97.19 133 ILE A O 1
ATOM 1003 N N . ARG A 1 134 ? -10.079 -1.564 -5.290 1.00 94.44 134 ARG A N 1
ATOM 1004 C CA . ARG A 1 134 ? -10.761 -2.046 -6.498 1.00 94.44 134 ARG A CA 1
ATOM 1005 C C . ARG A 1 134 ? -11.455 -3.383 -6.231 1.00 94.44 134 ARG A C 1
ATOM 1007 O O . ARG A 1 134 ? -10.848 -4.446 -6.323 1.00 94.44 134 ARG A O 1
ATOM 1014 N N . VAL A 1 135 ? -12.760 -3.327 -5.975 1.00 95.38 135 VAL A N 1
ATOM 1015 C CA . VAL A 1 135 ? -13.606 -4.522 -5.829 1.00 95.38 135 VAL A CA 1
ATOM 1016 C C . VAL A 1 135 ? -14.362 -4.807 -7.125 1.00 95.38 135 VAL A C 1
ATOM 1018 O O . VAL A 1 135 ? -14.980 -3.919 -7.714 1.00 95.38 135 VAL A O 1
ATOM 1021 N N . GLU A 1 136 ? -14.312 -6.050 -7.587 1.00 97.25 136 GLU A N 1
ATOM 1022 C CA . GLU A 1 136 ? -14.866 -6.520 -8.852 1.00 97.25 136 GLU A CA 1
ATOM 1023 C C . GLU A 1 136 ? -16.014 -7.502 -8.644 1.00 97.25 136 GLU A C 1
ATOM 1025 O O . GLU A 1 136 ? -15.911 -8.477 -7.897 1.00 97.25 136 GLU A O 1
ATOM 1030 N N . LYS A 1 137 ? -17.117 -7.279 -9.367 1.00 98.12 137 LYS A N 1
ATOM 1031 C CA . LYS A 1 137 ? -18.282 -8.163 -9.324 1.00 98.12 137 LYS A CA 1
ATOM 1032 C C . LYS A 1 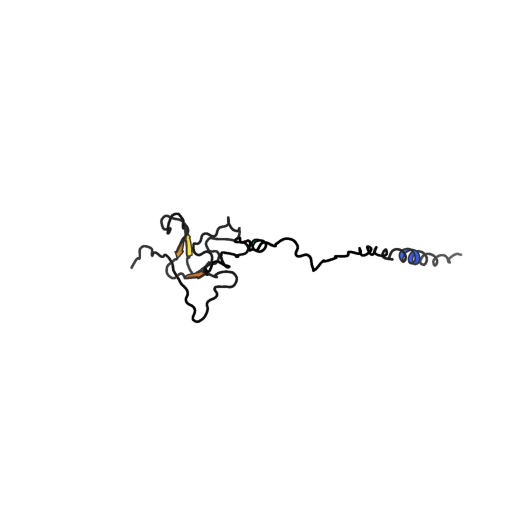137 ? -17.888 -9.583 -9.742 1.00 98.12 137 LYS A C 1
ATOM 1034 O O . LYS A 1 137 ? -17.338 -9.791 -10.818 1.00 98.12 137 LYS A O 1
ATOM 1039 N N . GLY A 1 138 ? -18.231 -10.560 -8.904 1.00 98.06 138 GLY A N 1
ATOM 1040 C CA . GLY A 1 138 ? -17.991 -11.981 -9.168 1.00 98.06 138 GLY A CA 1
ATOM 1041 C C . GLY A 1 138 ? -16.569 -12.462 -8.865 1.00 98.06 138 GLY A C 1
ATOM 1042 O O . GLY A 1 138 ? -16.303 -13.654 -9.016 1.00 98.06 138 GLY A O 1
ATOM 1043 N N . LYS A 1 139 ? -15.664 -11.582 -8.418 1.00 98.25 139 LYS A N 1
ATOM 1044 C CA . LYS A 1 139 ? -14.355 -11.989 -7.893 1.00 98.25 139 LYS A CA 1
ATOM 1045 C C . LYS A 1 139 ? -14.465 -12.383 -6.419 1.00 98.25 139 LYS A C 1
ATOM 1047 O O . LYS A 1 139 ? -15.364 -11.935 -5.709 1.00 98.25 139 LYS A O 1
ATOM 1052 N N . LYS A 1 140 ? -13.553 -13.251 -5.983 1.00 98.06 140 LYS A N 1
ATOM 1053 C CA . LYS A 1 140 ? -13.398 -13.656 -4.583 1.00 98.06 140 LYS A CA 1
ATOM 1054 C C . LYS A 1 140 ? -12.227 -12.894 -3.976 1.00 98.06 140 LYS A C 1
ATOM 1056 O O . LYS A 1 140 ? -11.237 -12.665 -4.664 1.00 98.06 140 LYS A O 1
ATOM 1061 N N . TYR A 1 141 ? -12.371 -12.540 -2.708 1.00 97.50 141 TYR A N 1
ATOM 1062 C CA . TYR A 1 141 ? -11.375 -11.822 -1.927 1.00 97.50 141 TYR A CA 1
ATOM 1063 C C . TYR A 1 141 ? -11.209 -12.543 -0.598 1.00 97.50 141 TYR A C 1
ATOM 1065 O O . TYR A 1 141 ? -12.210 -12.877 0.041 1.00 97.50 141 TYR A O 1
ATOM 1073 N N . ASP A 1 142 ? -9.963 -12.766 -0.198 1.00 97.94 142 ASP A N 1
ATOM 1074 C CA . ASP A 1 142 ? -9.648 -13.350 1.097 1.00 97.94 142 ASP A CA 1
ATOM 1075 C C . ASP A 1 142 ? -9.533 -12.227 2.123 1.00 97.94 142 ASP A C 1
ATOM 1077 O O . ASP A 1 142 ? -8.706 -11.325 2.000 1.00 97.94 142 ASP A O 1
ATOM 1081 N N . PHE A 1 143 ? -10.403 -12.271 3.126 1.00 97.38 143 PHE A N 1
ATOM 1082 C CA . PHE A 1 143 ? -10.416 -11.311 4.217 1.00 97.38 143 PHE A CA 1
ATOM 1083 C C . PHE A 1 143 ? -10.113 -12.023 5.529 1.00 97.38 143 PHE A C 1
ATOM 1085 O O . PHE A 1 143 ? -10.731 -13.035 5.861 1.00 97.38 143 PHE A O 1
ATOM 1092 N N . SER A 1 144 ? -9.178 -11.467 6.291 1.00 97.25 144 SER A N 1
ATOM 1093 C CA . SER A 1 144 ? -8.812 -11.977 7.607 1.00 97.25 144 SER A CA 1
ATOM 1094 C C . SER A 1 144 ? -8.423 -10.835 8.531 1.00 97.25 144 SER A C 1
ATOM 1096 O O . SER A 1 144 ? -7.798 -9.871 8.092 1.00 97.25 144 SER A O 1
ATOM 1098 N N . LEU A 1 145 ? -8.741 -10.980 9.814 1.00 96.62 145 LEU A N 1
ATOM 1099 C CA . LEU A 1 145 ? -8.266 -10.097 10.871 1.00 96.62 145 LEU A CA 1
ATOM 1100 C C . LEU A 1 145 ? -8.057 -10.892 12.160 1.00 96.62 145 LEU A C 1
ATOM 1102 O O . LEU A 1 145 ? -8.726 -11.899 12.397 1.00 96.62 145 LEU A O 1
ATOM 1106 N N . TRP A 1 146 ? -7.153 -10.402 13.002 1.00 95.25 146 TRP A N 1
ATOM 1107 C CA . TRP A 1 146 ? -6.997 -10.869 14.374 1.00 95.25 146 TRP A CA 1
ATOM 1108 C C . TRP A 1 146 ? -7.707 -9.888 15.298 1.00 95.25 146 TRP A C 1
ATOM 1110 O O . TRP A 1 146 ? -7.407 -8.697 15.278 1.00 95.25 146 TRP A O 1
ATOM 1120 N N . ALA A 1 147 ? -8.658 -10.378 16.089 1.00 93.69 147 ALA A N 1
ATOM 1121 C CA . ALA A 1 147 ? -9.392 -9.559 17.043 1.00 93.69 147 ALA A CA 1
ATOM 1122 C C . ALA A 1 147 ? -9.550 -10.276 18.378 1.00 93.69 147 ALA A C 1
ATOM 1124 O O . ALA A 1 147 ? -9.676 -11.499 18.448 1.00 93.69 147 ALA A O 1
ATOM 1125 N N . ARG A 1 148 ? -9.595 -9.469 19.436 1.00 90.56 148 ARG A N 1
ATOM 1126 C CA . ARG A 1 148 ? -9.980 -9.878 20.782 1.00 90.56 148 ARG A CA 1
ATOM 1127 C C . ARG A 1 148 ? -10.920 -8.828 21.359 1.00 90.56 148 ARG A C 1
ATOM 1129 O O . ARG A 1 148 ? -10.723 -7.637 21.128 1.00 90.56 148 ARG A O 1
ATOM 1136 N N . ALA A 1 149 ? -11.915 -9.263 22.120 1.00 87.62 149 ALA A N 1
ATOM 1137 C CA . ALA A 1 149 ? -12.697 -8.357 22.948 1.00 87.62 149 ALA A CA 1
ATOM 1138 C C . ALA A 1 149 ? -11.969 -8.136 24.281 1.00 87.62 149 ALA A C 1
ATOM 1140 O O . ALA A 1 149 ? -11.356 -9.063 24.816 1.00 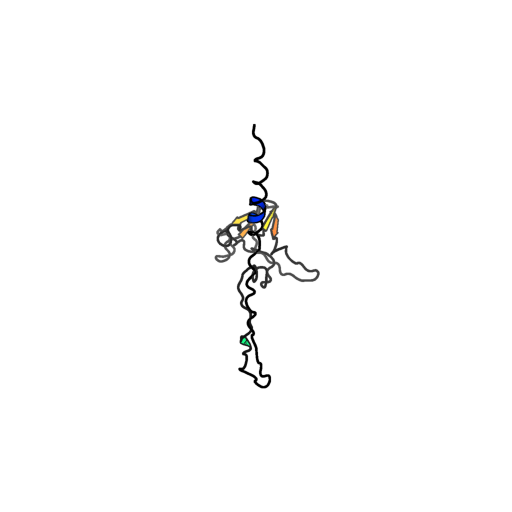87.62 149 ALA A O 1
ATOM 1141 N N . GLY A 1 150 ? -12.051 -6.921 24.828 1.00 75.94 150 GLY A N 1
ATOM 1142 C CA . GLY A 1 150 ? -11.787 -6.720 26.254 1.00 75.94 150 GLY A CA 1
ATOM 1143 C C . GLY A 1 150 ? -12.807 -7.491 27.099 1.00 75.94 150 GLY A C 1
ATOM 1144 O O . GLY A 1 150 ? -13.816 -7.962 26.573 1.00 75.94 150 GLY A O 1
ATOM 1145 N N . SER A 1 151 ? -12.554 -7.629 28.402 1.00 67.50 151 SER A N 1
ATOM 1146 C CA . SER A 1 151 ? -13.483 -8.261 29.347 1.00 67.50 151 SER A CA 1
ATOM 1147 C C . SER A 1 151 ? -14.889 -7.678 29.168 1.00 67.50 151 SER A C 1
ATOM 1149 O O . SER A 1 151 ? -15.110 -6.503 29.451 1.00 67.50 151 SER A O 1
ATOM 1151 N N . GLY A 1 152 ? -15.822 -8.472 28.640 1.00 55.78 152 GLY A N 1
ATOM 1152 C CA . GLY A 1 152 ? -17.187 -8.019 28.408 1.00 55.78 152 GLY A CA 1
ATOM 1153 C C . GLY A 1 152 ? -17.904 -7.823 29.738 1.00 55.78 152 GLY A C 1
ATOM 1154 O O . GLY A 1 152 ? -17.996 -8.761 30.528 1.00 55.78 152 GLY A O 1
ATOM 1155 N N . THR A 1 153 ? -18.424 -6.625 29.988 1.00 49.69 153 THR A N 1
ATOM 1156 C CA . THR A 1 153 ? -19.469 -6.446 30.998 1.00 49.69 153 THR A CA 1
ATOM 1157 C C . THR A 1 153 ? -20.792 -6.761 30.310 1.00 49.69 153 THR A C 1
ATOM 1159 O O . THR A 1 153 ? -21.239 -5.991 29.461 1.00 49.69 153 THR A O 1
ATOM 1162 N N . THR A 1 154 ? -21.346 -7.939 30.599 1.00 42.22 154 THR A N 1
ATOM 1163 C CA . THR A 1 154 ? -22.727 -8.299 30.230 1.00 42.22 154 THR A CA 1
ATOM 1164 C C . THR A 1 154 ? -23.729 -7.485 31.031 1.00 42.22 154 THR A C 1
ATOM 1166 O O . THR A 1 154 ? -23.436 -7.229 32.223 1.00 42.22 154 THR A O 1
#

Sequence (154 aa):
MSRTRWRLGLSVTALLTASALLPSPAHAEAAADYTITVDPADRGPAIDDTMYGVFYEDINRAADGGLYAELVQNRSFEYSTADNASYTPLTAWTADGTARVVDDDGRLNERNRNYLSLGAGSAVTNAGYNTGIRVEKGKKYDFSLWARAGSGTT

Foldseek 3Di:
DDDDPDDPPPPVVVVVVVVVPDPDPPPPDPPDDDDDDDDPVDPPDDDDPVVDDDDDDCDPNCDPLNPPPDFFPLQLLPWDVVVPVPDGSCVQKDKDPDKDWDFDPPAPDPVRRIDIDADPPMDMDGQGPDRRGDDDPPDDDDDDDDDDDDDDDD

Radius of gyration: 36.66 Å; chains: 1; bounding box: 51×105×75 Å

pLDDT: mean 85.89, std 17.94, range [40.72, 98.5]